Protein 5TL9 (pdb70)

Nearest PDB structures (foldseek):
  5bqg-assembly1_A  TM=1.006E+00  e=3.406E-20  Homo sapiens
  4bpm-assembly1_A  TM=1.004E+00  e=1.545E-18  Homo sapiens
  3dww-assembly1_C  TM=7.215E-01  e=1.897E-12  Homo sapiens
  1was-assembly1_A  TM=3.353E-01  e=9.386E+00  Salmonella enterica subsp. enterica serovar Typhimurium

Secondary structure (DSSP, 8-state):
-GGGGSTTHHHHHHHHHHHHHHHHHHHHHHHHHHHHHT--SSHHHHHHTT-TT----HHHHHHHHHHHHHHHHHHHHHHHHHHHHTS---HHHHHHHHHHHHHHHHHHHHHHHTTPPTTHHHHHHHHHHHHHHHHHHHHHHHHHHT-

Structure (mmCIF, N/CA/C/O backbone):
data_5TL9
#
_entry.id   5TL9
#
_cell.length_a   77.318
_cell.length_b   77.318
_cell.length_c   122.954
_cell.angle_alpha   90.00
_cell.angle_beta   90.00
_cell.angle_gamma   120.00
#
_symmetry.space_group_name_H-M   'H 3'
#
loop_
_entity.id
_entity.type
_entity.pdbx_description
1 polymer 'Prostaglandin E synthase'
2 non-polymer '2-{2-[(1S,2S)-2-{[1-(8-methylquinolin-2-yl)piperidine-4-carbonyl]amino}cyclopentyl]ethyl}benzoic acid'
3 non-polymer GLUTATHIONE
4 non-polymer 'hexyl beta-D-glucopyranoside'
5 non-polymer 'octyl beta-D-glucopyranoside'
6 non-polymer 'TETRAETHYLENE GLYCOL'
7 non-polymer DI(HYDROXYETHYL)ETHER
8 water water
#
loop_
_atom_site.group_PDB
_atom_site.id
_atom_site.type_symbol
_atom_site.label_atom_id
_atom_site.label_alt_id
_atom_site.label_comp_id
_atom_site.label_asym_id
_atom_site.label_entity_id
_atom_site.label_seq_id
_atom_site.pdbx_PDB_ins_code
_atom_site.Cartn_x
_atom_site.Cartn_y
_atom_site.Cartn_z
_atom_site.occupancy
_atom_site.B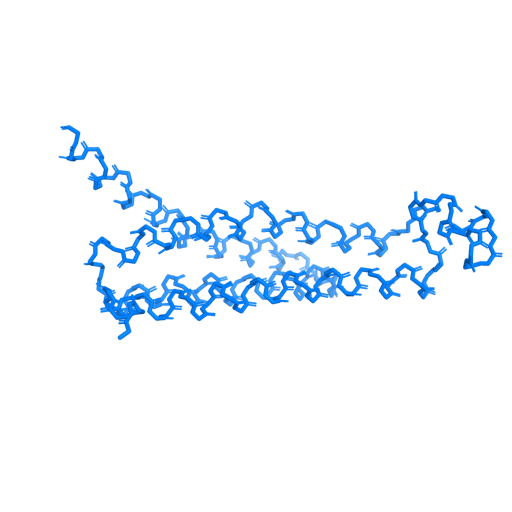_iso_or_equiv
_atom_site.auth_seq_id
_atom_site.auth_comp_id
_atom_site.auth_asym_id
_atom_site.auth_atom_id
_atom_site.pdbx_PDB_model_num
ATOM 1 N N . SER A 1 7 ? 9.844 -7.211 -6.171 1.00 65.67 5 SER A N 1
ATOM 2 C CA . SER A 1 7 ? 9.376 -7.121 -4.756 1.00 48.05 5 SER A CA 1
ATOM 3 C C . SER A 1 7 ? 8.730 -5.770 -4.460 1.00 43.26 5 SER A C 1
ATOM 4 O O . SER A 1 7 ? 9.182 -4.731 -4.955 1.00 45.52 5 SER A O 1
ATOM 7 N N . LEU A 1 8 ? 7.684 -5.800 -3.634 1.00 40.68 6 LEU A N 1
ATOM 8 C CA . LEU A 1 8 ? 6.942 -4.594 -3.244 1.00 31.88 6 LEU A CA 1
ATOM 9 C C . LEU A 1 8 ? 7.644 -3.759 -2.161 1.00 28.17 6 LEU A C 1
ATOM 10 O O . LEU A 1 8 ? 7.162 -2.687 -1.787 1.00 35.73 6 LEU A O 1
ATOM 15 N N . VAL A 1 9 ? 8.789 -4.253 -1.683 1.00 29.45 7 VAL A N 1
ATOM 16 C CA . VAL A 1 9 ? 9.694 -3.505 -0.790 1.00 31.37 7 VAL A CA 1
ATOM 17 C C . VAL A 1 9 ? 10.296 -2.272 -1.494 1.00 35.33 7 VAL A C 1
ATOM 18 O O . VAL A 1 9 ? 10.632 -1.278 -0.834 1.00 31.39 7 VAL A O 1
ATOM 22 N N A MET A 1 10 ? 10.415 -2.338 -2.819 0.60 28.29 8 MET A N 1
ATOM 23 N N B MET A 1 10 ? 10.417 -2.354 -2.821 0.40 43.53 8 MET A N 1
ATOM 24 C CA A MET A 1 10 ? 10.928 -1.223 -3.618 0.60 30.42 8 MET A CA 1
ATOM 25 C CA B MET A 1 10 ? 10.915 -1.262 -3.658 0.40 50.17 8 MET A CA 1
ATOM 26 C C A MET A 1 10 ? 9.838 -0.297 -4.170 0.60 28.54 8 MET A C 1
ATOM 27 C C B MET A 1 10 ? 9.789 -0.395 -4.231 0.40 53.12 8 MET A C 1
ATOM 28 O O A MET A 1 10 ? 10.036 0.368 -5.196 0.60 29.53 8 MET A O 1
ATOM 29 O O B MET A 1 10 ? 9.913 0.118 -5.348 0.40 105.86 8 MET A O 1
ATOM 38 N N . SER A 1 11 ? 8.703 -0.241 -3.470 1.00 29.16 9 SER A N 1
ATOM 39 C CA . SER A 1 11 ? 7.573 0.630 -3.847 1.00 27.89 9 SER A CA 1
ATOM 40 C C . SER A 1 11 ? 7.934 2.112 -3.731 1.00 35.38 9 SER A C 1
ATOM 41 O O . SER A 1 11 ? 7.375 2.954 -4.440 1.00 43.39 9 SER A O 1
ATOM 44 N N . SER A 1 12 ? 8.868 2.407 -2.826 1.00 28.18 10 SER A N 1
ATOM 45 C CA . SER A 1 12 ? 9.465 3.727 -2.675 1.00 22.00 10 SER A CA 1
ATOM 46 C C . SER A 1 12 ? 10.923 3.577 -2.217 1.00 22.47 10 SER A C 1
ATOM 47 O O . SER A 1 12 ? 11.235 2.618 -1.505 1.00 24.36 10 SER A O 1
ATOM 50 N N . PRO A 1 13 ? 11.818 4.515 -2.620 1.00 20.24 11 PRO A N 1
ATOM 51 C CA . PRO A 1 13 ? 13.245 4.419 -2.263 1.00 21.45 11 PRO A CA 1
ATOM 52 C C . PRO A 1 13 ? 13.547 4.324 -0.760 1.00 19.20 11 PRO A C 1
ATOM 53 O O . PRO A 1 13 ? 14.527 3.685 -0.383 1.00 22.50 11 PRO A O 1
ATOM 57 N N . ALA A 1 14 ? 12.711 4.945 0.074 1.00 18.07 12 ALA A N 1
ATOM 58 C CA . ALA A 1 14 ? 12.908 4.974 1.532 1.00 17.29 12 ALA A CA 1
ATOM 59 C C . ALA A 1 14 ? 12.381 3.733 2.255 1.00 13.81 12 ALA A C 1
ATOM 60 O O . ALA A 1 14 ? 12.733 3.484 3.421 1.00 14.28 12 ALA A O 1
ATOM 62 N N . LEU A 1 15 ? 11.534 2.967 1.573 1.00 12.70 13 LEU A N 1
ATOM 63 C CA . LEU A 1 15 ? 10.816 1.862 2.205 1.00 12.72 13 LEU A CA 1
ATOM 64 C C . LEU A 1 15 ? 11.707 0.756 2.796 1.00 12.27 13 LEU A C 1
ATOM 65 O O . LEU A 1 15 ? 11.453 0.343 3.925 1.00 12.40 13 LEU A O 1
ATOM 70 N N . PRO A 1 16 ? 12.746 0.278 2.061 1.00 12.41 14 PRO A N 1
ATOM 71 C CA . PRO A 1 16 ? 13.604 -0.749 2.669 1.00 12.87 14 PRO A CA 1
ATOM 72 C C . PRO A 1 16 ? 14.231 -0.316 4.003 1.00 11.35 14 PRO A C 1
ATOM 73 O O . PRO A 1 16 ? 14.208 -1.095 4.965 1.00 12.58 14 PRO A O 1
ATOM 77 N N . ALA A 1 17 ? 14.746 0.912 4.067 1.00 11.80 15 ALA A N 1
ATOM 78 C CA . ALA A 1 17 ? 15.331 1.446 5.303 1.00 12.66 15 ALA A CA 1
ATOM 79 C C . ALA A 1 17 ? 14.303 1.518 6.433 1.00 11.50 15 ALA A C 1
ATOM 80 O O . ALA A 1 17 ? 14.603 1.159 7.577 1.00 12.13 15 ALA A O 1
ATOM 82 N N . PHE A 1 18 ? 13.093 1.974 6.105 1.00 10.59 16 PHE A N 1
ATOM 83 C CA . PHE A 1 18 ? 12.014 2.023 7.079 1.00 10.18 16 PHE A CA 1
ATOM 84 C C . PHE A 1 18 ? 11.698 0.632 7.622 1.00 10.23 16 PHE A C 1
ATOM 85 O O . PHE A 1 18 ? 11.576 0.456 8.832 1.00 10.14 16 PHE A O 1
ATOM 93 N N . LEU A 1 19 ? 11.550 -0.336 6.719 1.00 10.68 17 LEU A N 1
ATOM 94 C CA . LEU A 1 19 ? 11.184 -1.693 7.109 1.00 11.22 17 LEU A CA 1
ATOM 95 C C . LEU A 1 19 ? 12.266 -2.361 7.948 1.00 11.40 17 LEU A C 1
ATOM 96 O O . LEU A 1 19 ? 11.952 -3.084 8.892 1.00 11.45 17 LEU A O 1
ATOM 101 N N . LEU A 1 20 ? 13.532 -2.089 7.621 1.00 11.01 18 LEU A N 1
ATOM 102 C CA . LEU A 1 20 ? 14.656 -2.593 8.407 1.00 11.96 18 LEU A CA 1
ATOM 103 C C . LEU A 1 20 ? 14.627 -2.036 9.832 1.00 10.98 18 LEU A C 1
ATOM 104 O O . LEU A 1 20 ? 14.654 -2.801 10.801 1.00 11.82 18 LEU A O 1
ATOM 109 N N . CYS A 1 21 ? 14.560 -0.709 9.953 1.00 10.66 19 CYS A N 1
ATOM 110 C CA . CYS A 1 21 ? 14.576 -0.062 11.266 1.00 10.97 19 CYS A CA 1
ATOM 111 C C . CYS A 1 21 ? 13.373 -0.463 12.121 1.00 10.36 19 CYS A C 1
ATOM 112 O O . CYS A 1 21 ? 13.527 -0.766 13.306 1.00 11.20 19 CYS A O 1
ATOM 115 N N A SER A 1 22 ? 12.196 -0.485 11.502 0.50 10.49 20 SER A N 1
ATOM 116 N N B SER A 1 22 ? 12.188 -0.488 11.504 0.50 10.71 20 SER A N 1
ATOM 117 C CA A SER A 1 22 ? 10.957 -0.855 12.181 0.50 9.65 20 SER A CA 1
ATOM 118 C CA B SER A 1 22 ? 10.935 -0.824 12.194 0.50 10.71 20 SER A CA 1
ATOM 119 C C A SER A 1 22 ? 11.010 -2.260 12.739 0.50 9.28 20 SER A C 1
ATOM 120 C C B SER A 1 22 ? 10.891 -2.270 12.691 0.50 10.78 20 SER A C 1
ATOM 121 O O A SER A 1 22 ? 10.698 -2.481 13.909 0.50 9.08 20 SER A O 1
ATOM 122 O O B SER A 1 22 ? 10.401 -2.524 13.793 0.50 12.32 20 SER A O 1
ATOM 127 N N . THR A 1 23 ? 11.408 -3.205 11.891 1.00 10.25 21 THR A N 1
ATOM 128 C CA . THR A 1 23 ? 11.453 -4.612 12.276 1.00 10.90 21 THR A CA 1
ATOM 129 C C . THR A 1 23 ? 12.472 -4.837 13.397 1.00 10.28 21 THR A C 1
ATOM 130 O O . THR A 1 23 ? 12.193 -5.569 14.345 1.00 10.49 21 THR A O 1
ATOM 134 N N . LEU A 1 24 ? 13.615 -4.157 13.318 1.00 9.66 22 LEU A N 1
ATOM 135 C CA . LEU A 1 24 ? 14.588 -4.201 14.411 1.00 10.95 22 LEU A CA 1
ATOM 136 C C . LEU A 1 24 ? 13.995 -3.671 15.720 1.00 9.12 22 LEU A C 1
ATOM 137 O O . LEU A 1 24 ? 14.244 -4.230 16.787 1.00 10.18 22 LEU A O 1
ATOM 142 N N . LEU A 1 25 ? 13.195 -2.609 15.626 1.00 9.06 23 LEU A N 1
ATOM 143 C CA . LEU A 1 25 ? 12.543 -2.048 16.805 1.00 9.71 23 LEU A CA 1
ATOM 144 C C . LEU A 1 25 ? 11.485 -2.969 17.392 1.00 8.52 23 LEU A C 1
ATOM 145 O O . LEU A 1 25 ? 11.372 -3.069 18.613 1.00 9.40 23 LEU A O 1
ATOM 150 N N . VAL A 1 26 ? 10.734 -3.664 16.534 1.00 8.99 24 VAL A N 1
ATOM 151 C CA . VAL A 1 26 ? 9.790 -4.688 16.999 1.00 8.98 24 VAL A CA 1
ATOM 152 C C . VAL A 1 26 ? 10.544 -5.807 17.732 1.00 8.57 24 VAL A C 1
ATOM 153 O O . VAL A 1 26 ? 10.145 -6.214 18.827 1.00 9.25 24 VAL A O 1
ATOM 157 N N . ILE A 1 27 ? 11.646 -6.277 17.145 1.00 9.38 25 ILE A N 1
ATOM 158 C CA . ILE A 1 27 ? 12.485 -7.287 17.790 1.00 9.40 25 ILE A CA 1
ATOM 159 C C . ILE A 1 27 ? 13.015 -6.779 19.140 1.00 9.19 25 ILE A C 1
ATOM 160 O O . ILE A 1 27 ? 13.013 -7.519 20.123 1.00 10.36 25 ILE A O 1
ATOM 165 N N . LYS A 1 28 ? 13.412 -5.507 19.186 1.00 9.02 26 LYS A N 1
ATOM 166 C CA . LYS A 1 28 ? 13.870 -4.865 20.424 1.00 9.90 26 LYS A CA 1
ATOM 167 C C . LYS A 1 28 ? 12.782 -4.841 21.522 1.00 10.06 26 LYS A C 1
ATOM 168 O O . LYS A 1 28 ? 13.098 -4.965 22.714 1.00 10.92 26 LYS A O 1
ATOM 174 N N A MET A 1 29 ? 11.520 -4.685 21.121 0.60 8.35 27 MET A N 1
ATOM 175 N N B MET A 1 29 ? 11.520 -4.684 21.118 0.40 8.67 27 MET A N 1
ATOM 176 C CA A MET A 1 29 ? 10.400 -4.788 22.060 0.60 8.36 27 MET A CA 1
ATOM 177 C CA B MET A 1 29 ? 10.390 -4.783 22.047 0.40 8.70 27 MET A CA 1
ATOM 178 C C A MET A 1 29 ? 10.233 -6.223 22.553 0.60 8.68 27 MET A C 1
ATOM 179 C C B MET A 1 29 ? 10.185 -6.214 22.540 0.40 8.79 27 MET A C 1
ATOM 180 O O A MET A 1 29 ? 10.034 -6.453 23.745 0.60 8.20 27 MET A O 1
ATOM 181 O O B MET A 1 29 ? 9.890 -6.428 23.718 0.40 11.00 27 MET A O 1
ATOM 190 N N . TYR A 1 30 ? 10.359 -7.187 21.640 1.00 8.66 28 TYR A N 1
ATOM 191 C CA . TYR A 1 30 ? 10.319 -8.609 22.002 1.00 9.77 28 TYR A CA 1
ATOM 192 C C . TYR A 1 30 ? 11.417 -8.955 23.015 1.00 8.99 28 TYR A C 1
ATOM 193 O O . TYR A 1 30 ? 11.172 -9.706 23.966 1.00 10.38 28 TYR A O 1
ATOM 202 N N . VAL A 1 31 ? 12.605 -8.371 22.833 1.00 9.62 29 VAL A N 1
ATOM 203 C CA . VAL A 1 31 ? 13.710 -8.541 23.785 1.00 10.65 29 VAL A CA 1
ATOM 204 C C . VAL A 1 31 ? 13.298 -8.048 25.180 1.00 9.56 29 VAL A C 1
ATOM 205 O O . VAL A 1 31 ? 13.551 -8.722 26.179 1.00 11.08 29 VAL A O 1
ATOM 209 N N . VAL A 1 32 ? 12.640 -6.890 25.240 1.00 9.65 30 VAL A N 1
ATOM 210 C CA . VAL A 1 32 ? 12.128 -6.376 26.512 1.00 9.77 30 VAL A CA 1
ATOM 211 C C . VAL A 1 32 ? 11.120 -7.338 27.149 1.00 9.23 30 VAL A C 1
ATOM 212 O O . VAL A 1 32 ? 11.188 -7.582 28.351 1.00 9.65 30 VAL A O 1
ATOM 216 N N . ALA A 1 33 ? 10.215 -7.905 26.350 1.00 9.00 31 ALA A N 1
ATOM 217 C CA . ALA A 1 33 ? 9.259 -8.901 26.859 1.00 8.86 31 ALA A CA 1
ATOM 218 C C . ALA A 1 33 ? 9.964 -10.122 27.463 1.00 9.36 31 ALA A C 1
ATOM 219 O O . ALA A 1 33 ? 9.593 -10.591 28.548 1.00 9.81 31 ALA A O 1
ATOM 221 N N . ILE A 1 34 ? 10.993 -10.614 26.769 1.00 9.60 32 ILE A N 1
ATOM 222 C CA . ILE A 1 34 ? 11.749 -11.782 27.217 1.00 10.56 32 ILE A CA 1
ATOM 223 C C . ILE A 1 34 ? 12.537 -11.457 28.492 1.00 10.01 32 ILE A C 1
ATOM 224 O O . ILE A 1 34 ? 12.522 -12.238 29.449 1.00 11.40 32 ILE A O 1
ATOM 229 N N . ILE A 1 35 ? 13.196 -10.297 28.522 1.00 10.60 33 ILE A N 1
ATOM 230 C CA . ILE A 1 35 ? 13.893 -9.831 29.731 1.00 10.63 33 ILE A CA 1
ATOM 231 C C . ILE A 1 35 ? 12.921 -9.753 30.915 1.00 10.23 33 ILE A C 1
ATOM 232 O O . ILE A 1 35 ? 13.242 -10.220 32.007 1.00 11.87 33 ILE A O 1
ATOM 237 N N . THR A 1 36 ? 11.733 -9.189 30.685 1.00 9.74 34 THR A N 1
ATOM 238 C CA . THR A 1 36 ? 10.716 -9.075 31.731 1.00 10.08 34 THR A CA 1
ATOM 239 C C . THR A 1 36 ? 10.423 -10.446 32.352 1.00 10.00 34 THR A C 1
ATOM 240 O O . THR A 1 36 ? 10.415 -10.589 33.578 1.00 10.79 34 THR A O 1
ATOM 244 N N . GLY A 1 37 ? 10.205 -11.449 31.502 1.00 10.03 35 GLY A N 1
ATOM 245 C CA . GLY A 1 37 ? 9.975 -12.820 31.961 1.00 11.03 35 GLY A CA 1
ATOM 246 C C . GLY A 1 37 ? 11.124 -13.365 32.797 1.00 10.79 35 GLY A C 1
ATOM 247 O O . GLY A 1 37 ? 10.904 -13.977 33.848 1.00 11.96 35 GLY A O 1
ATOM 248 N N . GLN A 1 38 ? 12.351 -13.123 32.335 1.00 10.93 36 GLN A N 1
ATOM 249 C CA . GLN A 1 38 ? 13.554 -13.529 33.067 1.00 12.18 36 GLN A CA 1
ATOM 250 C C . GLN A 1 38 ? 13.648 -12.876 34.439 1.00 12.10 36 GLN A C 1
ATOM 251 O O . GLN A 1 38 ? 13.995 -13.537 35.416 1.00 13.39 36 GLN A O 1
ATOM 257 N N . VAL A 1 39 ? 13.326 -11.587 34.514 1.00 11.27 37 VAL A N 1
ATOM 258 C CA . VAL A 1 39 ? 13.339 -10.861 35.782 1.00 11.68 37 VAL A CA 1
ATOM 259 C C . VAL A 1 39 ? 12.264 -11.410 36.729 1.00 12.30 37 VAL A C 1
ATOM 260 O O . VAL A 1 39 ? 12.538 -11.613 37.913 1.00 13.46 37 VAL A O 1
ATOM 264 N N . ARG A 1 40 ? 11.065 -11.686 36.208 1.00 11.81 38 ARG A N 1
ATOM 265 C CA . ARG A 1 40 ? 10.002 -12.311 37.008 1.00 11.16 38 ARG A CA 1
ATOM 266 C C . ARG A 1 40 ? 10.450 -13.639 37.619 1.00 12.77 38 ARG A C 1
ATOM 267 O O . ARG A 1 40 ? 10.239 -13.884 38.809 1.00 14.01 38 ARG A O 1
ATOM 275 N N . LEU A 1 41 ? 11.086 -14.479 36.804 1.00 12.65 39 LEU A N 1
ATOM 276 C CA . LEU A 1 41 ? 11.567 -15.784 37.255 1.00 14.00 39 LEU A CA 1
ATOM 277 C C . LEU A 1 41 ? 12.690 -15.680 38.279 1.00 15.84 39 LEU A C 1
ATOM 278 O O . LEU A 1 41 ? 12.661 -16.357 39.309 1.00 17.67 39 LEU A O 1
ATOM 283 N N . ARG A 1 42 ? 13.666 -14.822 38.000 1.00 15.42 40 ARG A N 1
ATOM 284 C CA . ARG A 1 42 ? 14.854 -14.711 38.847 1.00 18.01 40 ARG A CA 1
ATOM 285 C C . ARG A 1 42 ? 14.581 -13.988 40.169 1.00 18.48 40 ARG A C 1
ATOM 286 O O . ARG A 1 42 ? 15.153 -14.353 41.201 1.00 21.98 40 ARG A O 1
ATOM 294 N N . LYS A 1 43 ? 13.692 -12.994 40.141 1.00 16.70 41 LYS A N 1
ATOM 295 C CA . LYS A 1 43 ? 13.279 -12.270 41.349 1.00 16.65 41 LYS A CA 1
ATOM 296 C C . LYS A 1 43 ? 12.059 -12.907 42.026 1.00 15.45 41 LYS A C 1
ATOM 297 O O . LYS A 1 43 ? 11.651 -12.471 43.108 1.00 18.00 41 LYS A O 1
ATOM 303 N N . LYS A 1 44 ? 11.494 -13.937 41.389 1.00 14.58 42 LYS A N 1
ATOM 304 C CA . LYS A 1 44 ? 10.277 -14.626 41.856 1.00 13.71 42 LYS A CA 1
ATOM 305 C C . LYS A 1 44 ? 9.150 -13.629 42.150 1.00 13.20 42 LYS A C 1
ATOM 306 O O . LYS A 1 44 ? 8.643 -13.529 43.274 1.00 13.90 42 LYS A O 1
ATOM 312 N N . ALA A 1 45 ? 8.789 -12.875 41.114 1.00 12.79 43 ALA A N 1
ATOM 313 C CA . ALA A 1 45 ? 7.766 -11.844 41.220 1.00 12.03 43 ALA A CA 1
ATOM 314 C C . ALA A 1 45 ? 6.784 -11.963 40.060 1.00 10.69 43 ALA A C 1
ATOM 315 O O . ALA A 1 45 ? 7.037 -11.498 38.938 1.00 11.78 43 ALA A O 1
ATOM 317 N N . PHE A 1 46 ? 5.657 -12.599 40.358 1.00 11.22 44 PHE A N 1
ATOM 318 C CA . PHE A 1 46 ? 4.655 -12.941 39.359 1.00 11.03 44 PHE A CA 1
ATOM 319 C C . PHE A 1 46 ? 3.410 -12.104 39.554 1.00 11.49 44 PHE A C 1
ATOM 320 O O . PHE A 1 46 ? 3.079 -11.719 40.676 1.00 12.59 44 PHE A O 1
ATOM 328 N N . ALA A 1 47 ? 2.734 -11.815 38.448 1.00 11.75 45 ALA A N 1
ATOM 329 C CA . ALA A 1 47 ? 1.549 -10.967 38.474 1.00 12.10 45 ALA A CA 1
ATOM 330 C C . ALA A 1 47 ? 0.276 -11.731 38.826 1.00 11.75 45 ALA A C 1
ATOM 331 O O . ALA A 1 47 ? -0.732 -11.125 39.193 1.00 14.06 45 ALA A O 1
ATOM 333 N N . ASN A 1 48 ? 0.334 -13.060 38.720 1.00 11.29 46 ASN A N 1
ATOM 334 C CA . ASN A 1 48 ? -0.851 -13.908 38.815 1.00 11.33 46 ASN A CA 1
ATOM 335 C C . ASN A 1 48 ? -0.656 -15.015 39.826 1.00 10.83 46 ASN A C 1
ATOM 336 O O . ASN A 1 48 ? 0.412 -15.637 39.842 1.00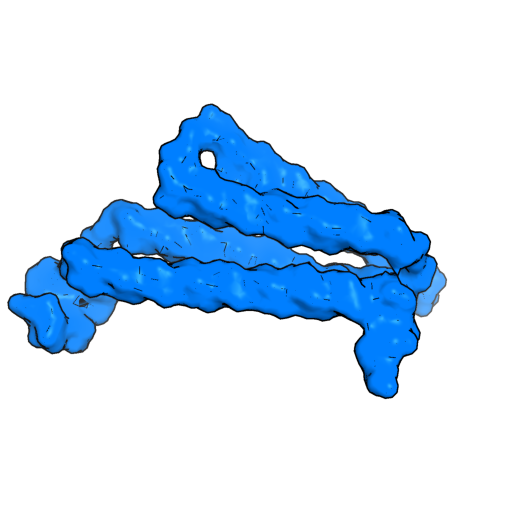 12.21 46 ASN A O 1
ATOM 341 N N . PRO A 1 49 ? -1.691 -15.291 40.654 1.00 11.42 47 PRO A N 1
ATOM 342 C CA . PRO A 1 49 ? -1.573 -16.378 41.637 1.00 11.72 47 PRO A CA 1
ATOM 343 C C . PRO A 1 49 ? -1.287 -17.738 40.996 1.00 11.78 47 PRO A C 1
ATOM 344 O O . PRO A 1 49 ? -0.522 -18.524 41.563 1.00 13.62 47 PRO A O 1
ATOM 348 N N . GLU A 1 50 ? -1.865 -18.005 39.822 1.00 11.66 48 GLU A N 1
ATOM 349 C CA . GLU A 1 50 ? -1.625 -19.281 39.133 1.00 11.61 48 GLU A CA 1
ATOM 350 C C . GLU A 1 50 ? -0.156 -19.450 38.711 1.00 11.48 48 GLU A C 1
ATOM 351 O O . GLU A 1 50 ? 0.373 -20.563 38.729 1.00 13.25 48 GLU A O 1
ATOM 357 N N . ASP A 1 51 ? 0.502 -18.341 38.365 1.00 11.19 49 ASP A N 1
ATOM 358 C CA . ASP A 1 51 ? 1.929 -18.354 38.037 1.00 11.89 49 ASP A CA 1
ATOM 359 C C . ASP A 1 51 ? 2.752 -18.627 39.292 1.00 11.89 49 ASP A C 1
ATOM 360 O O . ASP A 1 51 ? 3.625 -19.501 39.294 1.00 12.96 49 ASP A O 1
ATOM 365 N N . ALA A 1 52 ? 2.459 -17.877 40.357 1.00 11.46 50 ALA A N 1
ATOM 366 C CA . ALA A 1 52 ? 3.175 -17.991 41.627 1.00 13.32 50 ALA A CA 1
ATOM 367 C C . ALA A 1 52 ? 3.130 -19.405 42.205 1.00 13.16 50 ALA A C 1
ATOM 368 O O . ALA A 1 52 ? 4.152 -19.919 42.660 1.00 13.53 50 ALA A O 1
ATOM 370 N N . LEU A 1 53 ? 1.957 -20.036 42.151 1.00 12.17 51 LEU A N 1
ATOM 371 C CA . LEU A 1 53 ? 1.787 -21.392 42.680 1.00 13.15 51 LEU A CA 1
ATOM 372 C C . LEU A 1 53 ? 2.636 -22.432 41.951 1.00 13.81 51 LEU A C 1
ATOM 373 O O . LEU A 1 53 ? 3.080 -23.400 42.567 1.00 18.17 51 LEU A O 1
ATOM 378 N N . ARG A 1 54 ? 2.858 -22.231 40.652 1.00 13.27 52 ARG A N 1
ATOM 379 C CA . ARG A 1 54 ? 3.742 -23.102 39.873 1.00 14.33 52 ARG A CA 1
ATOM 380 C C . ARG A 1 54 ? 5.223 -22.860 40.195 1.00 15.48 52 ARG A C 1
ATOM 381 O O . ARG A 1 54 ? 6.032 -23.791 40.139 1.00 18.25 52 ARG A O 1
ATOM 389 N N . HIS A 1 55 ? 5.565 -21.619 40.541 1.00 15.46 53 HIS A N 1
ATOM 390 C CA . HIS A 1 55 ? 6.962 -21.213 40.702 1.00 15.02 53 HIS A CA 1
ATOM 391 C C . HIS A 1 55 ? 7.375 -20.897 42.144 1.00 17.47 53 HIS A C 1
ATOM 392 O O . HIS A 1 55 ? 8.154 -19.969 42.387 1.00 23.40 53 HIS A O 1
ATOM 399 N N . GLY A 1 56 ? 6.860 -21.673 43.096 1.00 17.95 54 GLY A N 1
ATOM 400 C CA . GLY A 1 56 ? 7.362 -21.629 44.470 1.00 20.49 54 GLY A CA 1
ATOM 401 C C . GLY A 1 56 ? 6.354 -21.416 45.580 1.00 17.46 54 GLY A C 1
ATOM 402 O O . GLY A 1 56 ? 6.640 -21.736 46.733 1.00 19.94 54 GLY A O 1
ATOM 403 N N . GLY A 1 57 ? 5.188 -20.870 45.249 1.00 14.82 55 GLY A N 1
ATOM 404 C CA . GLY A 1 57 ? 4.154 -20.620 46.246 1.00 15.00 55 GLY A CA 1
ATOM 405 C C . GLY A 1 57 ? 3.457 -19.277 46.110 1.00 15.08 55 GLY A C 1
ATOM 406 O O . GLY A 1 57 ? 3.938 -18.393 45.392 1.00 14.32 55 GLY A O 1
ATOM 407 N N . PRO A 1 58 ? 2.327 -19.101 46.824 1.00 15.39 56 PRO A N 1
ATOM 408 C CA . PRO A 1 58 ? 1.468 -17.918 46.682 1.00 17.53 56 PRO A CA 1
ATOM 409 C C . PRO A 1 58 ? 2.141 -16.605 47.089 1.00 16.25 56 PRO A C 1
ATOM 410 O O . PRO A 1 58 ? 1.740 -15.543 46.609 1.00 18.21 56 PRO A O 1
ATOM 414 N N . GLN A 1 59 ? 3.160 -16.684 47.947 1.00 16.45 57 GLN A N 1
ATOM 415 C CA . GLN A 1 59 ? 3.915 -15.505 48.390 1.00 18.16 57 GLN A CA 1
ATOM 416 C C . GLN A 1 59 ? 4.688 -14.823 47.250 1.00 18.06 57 GLN A C 1
ATOM 417 O O . GLN A 1 59 ? 5.119 -13.675 47.387 1.00 20.23 57 GLN A O 1
ATOM 423 N N . TYR A 1 60 ? 4.855 -15.532 46.134 1.00 14.66 58 TYR A N 1
ATOM 424 C CA . TYR A 1 60 ? 5.568 -14.991 44.977 1.00 13.87 58 TYR A CA 1
ATOM 425 C C . TYR A 1 60 ? 4.674 -14.245 43.976 1.00 12.59 58 TYR A C 1
ATOM 426 O O . TYR A 1 60 ? 5.156 -13.797 42.931 1.00 14.09 58 TYR A O 1
ATOM 442 N N . ARG A 1 62 ? 3.556 -11.061 43.662 1.00 13.50 60 ARG A N 1
ATOM 443 C CA . ARG A 1 62 ? 4.017 -9.820 44.280 1.00 13.10 60 ARG A CA 1
ATOM 444 C C . ARG A 1 62 ? 4.628 -8.907 43.228 1.00 14.48 60 ARG A C 1
ATOM 445 O O . ARG A 1 62 ? 5.083 -9.371 42.182 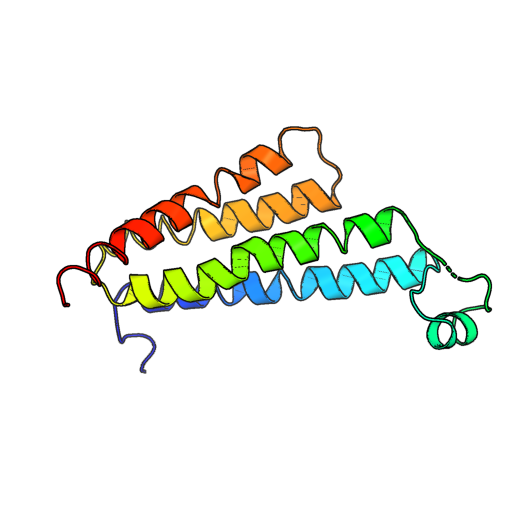1.00 13.10 60 ARG A O 1
ATOM 453 N N . SER A 1 63 ? 4.639 -7.612 43.527 1.00 15.50 61 SER A N 1
ATOM 454 C CA . SER A 1 63 ? 5.327 -6.632 42.699 1.00 15.24 61 SER A CA 1
ATOM 455 C C . SER A 1 63 ? 6.827 -6.659 42.990 1.00 14.02 61 SER A C 1
ATOM 456 O O . SER A 1 63 ? 7.256 -7.136 44.044 1.00 17.85 61 SER A O 1
ATOM 459 N N . ASP A 1 64 ? 7.619 -6.165 42.043 1.00 13.75 62 ASP A N 1
ATOM 460 C CA . ASP A 1 64 ? 9.068 -6.062 42.194 1.00 13.52 62 ASP A CA 1
ATOM 461 C C . ASP A 1 64 ? 9.539 -4.824 41.434 1.00 12.52 62 ASP A C 1
ATOM 462 O O . ASP A 1 64 ? 9.057 -4.584 40.328 1.00 13.14 62 ASP A O 1
ATOM 467 N N . PRO A 1 65 ? 10.484 -4.042 42.009 1.00 12.85 63 PRO A N 1
ATOM 468 C CA . PRO A 1 65 ? 10.907 -2.805 41.326 1.00 13.13 63 PRO A CA 1
ATOM 469 C C . PRO A 1 65 ? 11.535 -3.023 39.945 1.00 11.67 63 PRO A C 1
ATOM 470 O O . PRO A 1 65 ? 11.303 -2.216 39.039 1.00 13.07 63 PRO A O 1
ATOM 474 N N . ASP A 1 66 ? 12.315 -4.090 39.781 1.00 12.49 64 ASP A N 1
ATOM 475 C CA . ASP A 1 66 ? 12.932 -4.383 38.483 1.00 13.32 64 ASP A CA 1
ATOM 476 C C . ASP A 1 66 ? 11.906 -4.843 37.444 1.00 11.93 64 ASP A C 1
ATOM 477 O O . ASP A 1 66 ? 12.003 -4.471 36.273 1.00 11.93 64 ASP A O 1
ATOM 482 N N . VAL A 1 67 ? 10.922 -5.634 37.874 1.00 11.30 65 VAL A N 1
ATOM 483 C CA . VAL A 1 67 ? 9.814 -6.016 36.989 1.00 11.32 65 VAL A CA 1
ATOM 484 C C . VAL A 1 67 ? 9.044 -4.759 36.556 1.00 11.16 65 VAL A C 1
ATOM 485 O O . VAL A 1 67 ? 8.787 -4.567 35.368 1.00 10.58 65 VAL A O 1
ATOM 489 N N . GLU A 1 68 ? 8.712 -3.896 37.513 1.00 10.65 66 GLU A N 1
ATOM 490 C CA . GLU A 1 68 ? 8.004 -2.651 37.216 1.00 10.77 66 GLU A CA 1
ATOM 491 C C . GLU A 1 68 ? 8.791 -1.769 36.241 1.00 9.18 66 GLU A C 1
ATOM 492 O O . GLU A 1 68 ? 8.205 -1.188 35.328 1.00 9.70 66 GLU A O 1
ATOM 498 N N . ARG A 1 69 ? 10.111 -1.696 36.422 1.00 9.55 67 ARG A N 1
ATOM 499 C CA . ARG A 1 69 ? 10.994 -0.964 35.511 1.00 10.04 67 ARG A CA 1
ATOM 500 C C . ARG A 1 69 ? 10.925 -1.527 34.085 1.00 8.97 67 ARG A C 1
ATOM 501 O O . ARG A 1 69 ? 10.800 -0.767 33.116 1.00 9.64 67 ARG A O 1
ATOM 509 N N . CYS A 1 70 ? 10.987 -2.856 33.964 1.00 9.96 68 CYS A N 1
ATOM 510 C CA . CYS A 1 70 ? 10.832 -3.517 32.666 1.00 9.36 68 CYS A CA 1
ATOM 511 C C . CYS A 1 70 ? 9.507 -3.157 31.999 1.00 8.50 68 CYS A C 1
ATOM 512 O O . CYS A 1 70 ? 9.482 -2.845 30.801 1.00 8.85 68 CYS A O 1
ATOM 515 N N A LEU A 1 71 ? 8.426 -3.186 32.774 0.60 8.60 69 LEU A N 1
ATOM 516 N N B LEU A 1 71 ? 8.421 -3.197 32.777 0.40 8.65 69 LEU A N 1
ATOM 517 C CA A LEU A 1 71 ? 7.110 -2.824 32.262 0.60 8.92 69 LEU A CA 1
ATOM 518 C CA B LEU A 1 71 ? 7.086 -2.821 32.297 0.40 9.11 69 LEU A CA 1
ATOM 519 C C A LEU A 1 71 ? 7.051 -1.36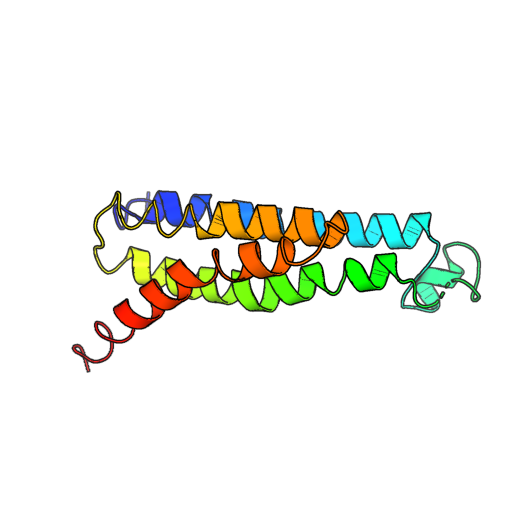2 31.827 0.60 8.22 69 LEU A C 1
ATOM 520 C C B LEU A 1 71 ? 7.002 -1.356 31.868 0.40 8.30 69 LEU A C 1
ATOM 521 O O A LEU A 1 71 ? 6.425 -1.054 30.817 0.60 9.00 69 LEU A O 1
ATOM 522 O O B LEU A 1 71 ? 6.296 -1.039 30.915 0.40 9.78 69 LEU A O 1
ATOM 531 N N . ARG A 1 72 ? 7.723 -0.473 32.561 1.00 8.05 70 ARG A N 1
ATOM 532 C CA . ARG A 1 72 ? 7.781 0.945 32.173 1.00 8.32 70 ARG A CA 1
ATOM 533 C C . ARG A 1 72 ? 8.493 1.138 30.840 1.00 8.07 70 ARG A C 1
ATOM 534 O O . ARG A 1 72 ? 8.029 1.906 29.994 1.00 8.47 70 ARG A O 1
ATOM 542 N N . ALA A 1 73 ? 9.607 0.435 30.644 1.00 8.21 71 ALA A N 1
ATOM 543 C CA . ALA A 1 73 ? 10.336 0.510 29.382 1.00 8.38 71 ALA A CA 1
ATOM 544 C C . ALA A 1 73 ? 9.471 0.002 28.231 1.00 8.01 71 ALA A C 1
ATOM 545 O O . ALA A 1 73 ? 9.396 0.633 27.173 1.00 8.48 71 ALA A O 1
ATOM 547 N N . HIS A 1 74 ? 8.797 -1.126 28.455 1.00 8.10 72 HIS A N 1
ATOM 548 C CA . HIS A 1 74 ? 7.913 -1.711 27.458 1.00 8.07 72 HIS A CA 1
ATOM 549 C C . HIS A 1 74 ? 6.737 -0.783 27.141 1.00 8.12 72 HIS A C 1
ATOM 550 O O . HIS A 1 74 ? 6.388 -0.595 25.969 1.00 8.96 72 HIS A O 1
ATOM 557 N N . ARG A 1 75 ? 6.143 -0.185 28.175 1.00 7.98 73 ARG A N 1
ATOM 558 C CA . ARG A 1 75 ? 5.058 0.777 27.980 1.00 8.44 73 ARG A CA 1
ATOM 559 C C . ARG A 1 75 ? 5.541 1.992 27.189 1.00 7.93 73 ARG A C 1
ATOM 560 O O . ARG A 1 75 ? 4.881 2.428 26.242 1.00 8.00 73 ARG A O 1
ATOM 568 N N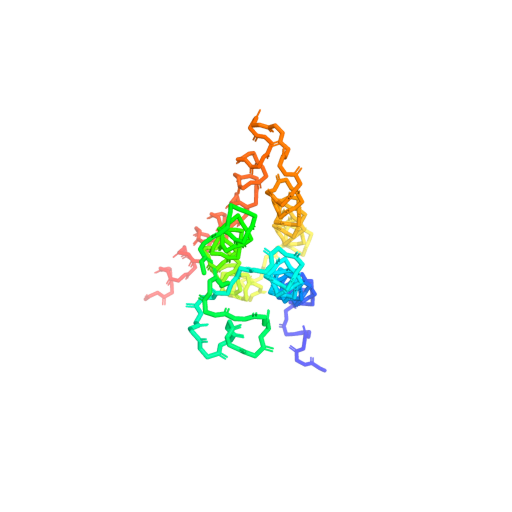 . ASN A 1 76 ? 6.703 2.523 27.558 1.00 7.95 74 ASN A N 1
ATOM 569 C CA . ASN A 1 76 ? 7.242 3.663 26.836 1.00 7.65 74 ASN A CA 1
ATOM 570 C C . ASN A 1 76 ? 7.495 3.336 25.357 1.00 7.06 74 ASN A C 1
ATOM 571 O O . ASN A 1 76 ? 7.195 4.154 24.483 1.00 8.12 74 ASN A O 1
ATOM 576 N N . ASP A 1 77 ? 7.999 2.129 25.089 1.00 8.06 75 ASP A N 1
ATOM 577 C CA . ASP A 1 77 ? 8.101 1.620 23.724 1.00 7.70 75 ASP A CA 1
ATOM 578 C C . ASP A 1 77 ? 6.747 1.667 23.002 1.00 7.46 75 ASP A C 1
ATOM 579 O O . ASP A 1 77 ? 6.667 2.111 21.859 1.00 7.71 75 ASP A O 1
ATOM 584 N N . MET A 1 78 ? 5.679 1.214 23.659 1.00 7.31 76 MET A N 1
ATOM 585 C CA . MET A 1 78 ? 4.349 1.230 23.033 1.00 7.93 76 MET A CA 1
ATOM 586 C C . MET A 1 78 ? 3.855 2.646 22.764 1.00 7.32 76 MET A C 1
ATOM 587 O O . MET A 1 78 ? 3.154 2.885 21.779 1.00 8.05 76 MET A O 1
ATOM 592 N N . GLU A 1 79 ? 4.249 3.582 23.626 1.00 7.79 77 GLU A N 1
ATOM 593 C CA . GLU A 1 79 ? 3.893 4.995 23.485 1.00 8.17 77 GLU A CA 1
ATOM 594 C C . GLU A 1 79 ? 4.602 5.687 22.314 1.00 7.64 77 GLU A C 1
ATOM 595 O O . GLU A 1 79 ? 4.158 6.748 21.870 1.00 9.09 77 GLU A O 1
ATOM 601 N N . THR A 1 80 ? 5.692 5.102 21.812 1.00 7.75 78 THR A N 1
ATOM 602 C CA . THR A 1 80 ? 6.555 5.790 20.843 1.00 8.92 78 THR A CA 1
ATOM 603 C C . THR A 1 80 ? 6.821 4.993 19.574 1.00 8.07 78 THR A C 1
ATOM 604 O O . THR A 1 80 ? 6.751 5.538 18.472 1.00 8.57 78 THR A O 1
ATOM 608 N N . ILE A 1 81 ? 7.140 3.710 19.726 1.00 8.41 79 ILE A N 1
ATOM 609 C CA . ILE A 1 81 ? 7.479 2.872 18.574 1.00 7.84 79 ILE A CA 1
ATOM 610 C C . ILE A 1 81 ? 6.239 2.609 17.716 1.00 7.51 79 ILE A C 1
ATOM 611 O O . ILE A 1 81 ? 6.326 2.650 16.486 1.00 8.06 79 ILE A O 1
ATOM 616 N N . TYR A 1 82 ? 5.091 2.351 18.342 1.00 8.36 80 TYR A N 1
ATOM 617 C CA . TYR A 1 82 ? 3.873 2.118 17.560 1.00 8.67 80 TYR A CA 1
ATOM 618 C C . TYR A 1 82 ? 3.504 3.335 16.683 1.00 7.90 80 TYR A C 1
ATOM 619 O O . TYR A 1 82 ? 3.252 3.151 15.494 1.00 8.92 80 TYR A O 1
ATOM 628 N N . PRO A 1 83 ? 3.527 4.577 17.235 1.00 8.35 81 PRO A N 1
ATOM 629 C CA . PRO A 1 83 ? 3.333 5.741 16.350 1.00 9.01 81 PRO A CA 1
ATOM 630 C C . PRO A 1 83 ? 4.344 5.822 15.206 1.00 8.27 81 PRO A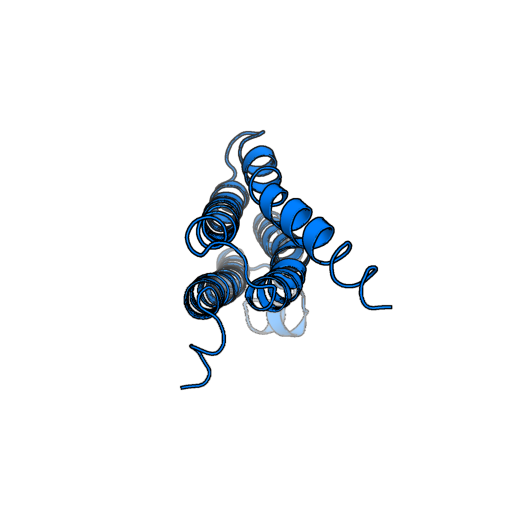 C 1
ATOM 631 O O . PRO A 1 83 ? 3.963 6.156 14.086 1.00 9.53 81 PRO A O 1
ATOM 635 N N . PHE A 1 84 ? 5.608 5.510 15.477 1.00 8.59 82 PHE A N 1
ATOM 636 C CA . PHE A 1 84 ? 6.632 5.476 14.430 1.00 9.14 82 PHE A CA 1
ATOM 637 C C . PHE A 1 84 ? 6.315 4.483 13.311 1.00 9.27 82 PHE A C 1
ATOM 638 O O . PHE A 1 84 ? 6.567 4.770 12.136 1.00 9.99 82 PHE A O 1
ATOM 646 N N . LEU A 1 85 ? 5.790 3.309 13.666 1.00 8.91 83 LEU A N 1
ATOM 647 C CA . LEU A 1 85 ? 5.415 2.308 12.661 1.00 9.37 83 LEU A CA 1
ATOM 648 C C . LEU A 1 85 ? 4.404 2.870 11.668 1.00 10.54 83 LEU A C 1
ATOM 649 O O . LEU A 1 85 ? 4.488 2.605 10.465 1.00 13.55 83 LEU A O 1
ATOM 654 N N . PHE A 1 86 ? 3.462 3.658 12.178 1.00 9.01 84 PHE A N 1
ATOM 655 C CA . PHE A 1 86 ? 2.500 4.345 11.342 1.00 8.96 84 PHE A CA 1
ATOM 656 C C . PHE A 1 86 ? 3.122 5.501 10.553 1.00 8.67 84 PHE A C 1
ATOM 657 O O . PHE A 1 86 ? 3.032 5.538 9.321 1.00 11.04 84 PHE A O 1
ATOM 665 N N . LEU A 1 87 ? 3.739 6.441 11.264 1.00 9.00 85 LEU A N 1
ATOM 666 C CA . LEU A 1 87 ? 4.271 7.660 10.649 1.00 9.21 85 LEU A CA 1
ATOM 667 C C . LEU A 1 87 ? 5.347 7.367 9.616 1.00 9.63 85 LEU A C 1
ATOM 668 O O . LEU A 1 87 ? 5.332 7.932 8.527 1.00 11.43 85 LEU A O 1
ATOM 673 N N . GLY A 1 88 ? 6.272 6.475 9.963 1.00 9.65 86 GLY A N 1
ATOM 674 C CA . GLY A 1 88 ? 7.376 6.125 9.076 1.00 11.32 86 GLY A CA 1
ATOM 675 C C . GLY A 1 88 ? 6.915 5.428 7.811 1.00 10.30 86 GLY A C 1
ATOM 676 O O . GLY A 1 88 ? 7.490 5.646 6.740 1.00 11.74 86 GLY A O 1
ATOM 677 N N . PHE A 1 89 ? 5.881 4.595 7.925 1.00 10.30 87 PHE A N 1
ATOM 678 C CA . PHE A 1 89 ? 5.322 3.904 6.765 1.00 10.97 87 PHE A CA 1
ATOM 679 C C . PHE A 1 89 ? 4.723 4.902 5.779 1.00 11.50 87 PHE A C 1
ATOM 680 O O . PHE A 1 89 ? 5.049 4.876 4.589 1.00 12.86 87 PHE A O 1
ATOM 688 N N . VAL A 1 90 ? 3.875 5.795 6.285 1.00 10.63 88 VAL A N 1
ATOM 689 C CA . VAL A 1 90 ? 3.237 6.812 5.456 1.00 11.29 88 VAL A CA 1
ATOM 690 C C . VAL A 1 90 ? 4.296 7.735 4.841 1.00 12.14 88 VAL A C 1
ATOM 691 O O . VAL A 1 90 ? 4.277 7.995 3.630 1.00 13.33 88 VAL A O 1
ATOM 695 N N . TYR A 1 91 ? 5.232 8.190 5.674 1.00 11.28 89 TYR A N 1
ATOM 696 C CA . TYR A 1 91 ? 6.317 9.084 5.264 1.00 11.35 89 TYR A CA 1
ATOM 697 C C . TYR A 1 91 ? 7.166 8.495 4.137 1.00 11.71 89 TYR A C 1
ATOM 698 O O . TYR A 1 91 ? 7.580 9.223 3.233 1.00 14.70 89 TYR A O 1
ATOM 707 N N . SER A 1 92 ? 7.390 7.182 4.176 1.00 11.54 90 SER A N 1
ATOM 708 C CA . SER A 1 92 ? 8.134 6.481 3.125 1.00 13.07 90 SER A CA 1
ATOM 709 C C . SER A 1 92 ? 7.523 6.664 1.732 1.00 15.02 90 SER A C 1
ATOM 710 O O . SER A 1 92 ? 8.241 6.617 0.733 1.00 16.34 90 SER A O 1
ATOM 713 N N . PHE A 1 93 ? 6.211 6.891 1.673 1.00 17.50 91 PHE A N 1
ATOM 714 C CA . PHE A 1 93 ? 5.493 7.053 0.401 1.00 18.72 91 PHE A CA 1
ATOM 715 C C . PHE A 1 93 ? 5.263 8.502 -0.041 1.00 24.37 91 PHE A C 1
ATOM 716 O O . PHE A 1 93 ? 4.608 8.748 -1.062 1.00 34.39 91 PHE A O 1
ATOM 724 N N . LEU A 1 94 ? 5.820 9.452 0.707 1.00 21.08 92 LEU A N 1
ATOM 725 C CA . LEU A 1 94 ? 5.671 10.879 0.398 1.00 26.11 92 LEU A CA 1
ATOM 726 C C . LEU A 1 94 ? 6.803 11.410 -0.484 1.00 33.77 92 LEU A C 1
ATOM 727 O O . LEU A 1 94 ? 6.921 12.623 -0.696 1.00 36.98 92 LEU A O 1
ATOM 732 N N . GLY A 1 95 ? 7.614 10.487 -1.000 1.00 30.84 93 GLY A N 1
ATOM 733 C CA . GLY A 1 95 ? 8.791 10.803 -1.809 1.00 34.15 93 GLY A CA 1
ATOM 734 C C . GLY A 1 95 ? 9.814 11.698 -1.122 1.00 36.64 93 GLY A C 1
ATOM 735 O O . GLY A 1 95 ? 10.218 12.709 -1.707 1.00 38.35 93 GLY A O 1
ATOM 736 N N . PRO A 1 96 ? 10.237 11.347 0.121 1.00 28.91 94 PRO A N 1
ATOM 737 C CA . PRO A 1 96 ? 11.261 12.174 0.761 1.00 23.85 94 PRO A CA 1
ATOM 738 C C . PRO A 1 96 ? 12.642 11.883 0.169 1.00 22.36 94 PRO A C 1
ATOM 739 O O . PRO A 1 96 ? 12.827 10.836 -0.467 1.00 26.49 94 PRO A O 1
ATOM 743 N N . ASN A 1 97 ? 13.586 12.803 0.363 1.00 24.54 95 ASN A N 1
ATOM 744 C CA . ASN A 1 97 ? 14.984 12.566 -0.002 1.00 25.14 95 ASN A CA 1
ATOM 745 C C . ASN A 1 97 ? 15.480 11.296 0.700 1.00 25.18 95 ASN A C 1
ATOM 746 O O . ASN A 1 97 ? 15.317 11.177 1.919 1.00 26.54 95 ASN A O 1
ATOM 751 N N . PRO A 1 98 ? 16.045 10.336 -0.070 1.00 28.91 96 PRO A N 1
ATOM 752 C CA . PRO A 1 98 ? 16.487 9.042 0.465 1.00 31.65 96 PRO A CA 1
ATOM 753 C C . PRO A 1 98 ? 17.383 9.170 1.699 1.00 26.25 96 PRO A C 1
ATOM 754 O O . PRO A 1 98 ? 17.105 8.532 2.719 1.00 27.15 96 PRO A O 1
ATOM 758 N N . PHE A 1 99 ? 18.408 10.017 1.618 1.00 24.18 97 PHE A N 1
ATOM 759 C CA . PHE A 1 99 ? 19.333 10.244 2.729 1.00 23.95 97 PHE A CA 1
ATOM 760 C C . PHE A 1 99 ? 18.651 10.879 3.942 1.00 20.14 97 PHE A C 1
ATOM 761 O O . PHE A 1 99 ? 18.897 10.461 5.076 1.00 22.56 97 PHE A O 1
ATOM 769 N N . VAL A 1 100 ? 17.811 11.887 3.699 1.00 19.43 98 VAL A N 1
ATOM 770 C CA . VAL A 1 100 ? 17.052 12.562 4.764 1.00 18.07 98 VAL A CA 1
ATOM 771 C C . VAL A 1 100 ? 16.144 11.560 5.490 1.00 18.05 98 VAL A C 1
ATOM 772 O O . VAL A 1 100 ? 16.112 11.532 6.728 1.00 17.50 98 VAL A O 1
ATOM 776 N N . ALA A 1 101 ? 15.438 10.730 4.719 1.00 18.33 99 ALA A N 1
ATOM 777 C CA . ALA A 1 101 ? 14.591 9.668 5.279 1.00 16.09 99 ALA A CA 1
ATOM 778 C C . ALA A 1 101 ? 15.392 8.688 6.143 1.00 16.19 99 ALA A C 1
ATOM 779 O O . ALA A 1 101 ? 14.966 8.385 7.255 1.00 15.78 99 ALA A O 1
ATOM 781 N N A TRP A 1 102 ? 16.543 8.226 5.643 0.50 17.64 100 TRP A N 1
ATOM 782 N N B TRP A 1 102 ? 16.530 8.219 5.623 0.50 17.80 100 TRP A N 1
ATOM 783 C CA A TRP A 1 102 ? 17.463 7.354 6.391 0.50 18.65 100 TRP A CA 1
ATOM 784 C CA B TRP A 1 102 ? 17.495 7.391 6.359 0.50 18.73 100 TRP A CA 1
ATOM 785 C C A TRP A 1 102 ? 17.851 7.957 7.734 0.50 16.73 100 TRP A C 1
ATOM 786 C C B TRP A 1 102 ? 17.828 7.984 7.715 0.50 16.20 100 TRP A C 1
ATOM 787 O O A TRP A 1 102 ? 17.841 7.274 8.756 0.50 18.30 100 TRP A O 1
ATOM 788 O O B TRP A 1 102 ? 17.759 7.303 8.736 0.50 18.61 100 TRP A O 1
ATOM 809 N N A MET A 1 103 ? 18.191 9.242 7.723 0.50 16.53 101 MET A N 1
ATOM 810 N N B MET A 1 103 ? 18.191 9.261 7.714 0.50 16.81 101 MET A N 1
ATOM 811 C CA A MET A 1 103 ? 18.546 9.946 8.949 0.50 16.37 101 MET A CA 1
ATOM 812 C CA B MET A 1 103 ? 18.545 9.950 8.945 0.50 16.29 101 MET A CA 1
ATOM 813 C C A MET A 1 103 ? 17.392 9.957 9.949 0.50 14.65 101 MET A C 1
ATOM 814 C C B MET A 1 103 ? 17.395 9.984 9.949 0.50 14.73 101 MET A C 1
ATOM 815 O O A MET A 1 103 ? 17.621 9.749 11.136 0.50 16.34 101 MET A O 1
ATOM 816 O O B MET A 1 103 ? 17.632 9.813 11.139 0.50 15.20 101 MET A O 1
ATOM 825 N N . HIS A 1 104 ? 16.166 10.197 9.469 1.00 13.85 102 HIS A N 1
ATOM 826 C CA . HIS A 1 104 ? 14.962 10.149 10.326 1.00 12.35 102 HIS A CA 1
ATOM 827 C C . HIS A 1 104 ? 14.832 8.772 10.991 1.00 11.67 102 HIS A C 1
ATOM 828 O O . HIS A 1 104 ? 14.669 8.679 12.208 1.00 12.39 102 HIS A O 1
ATOM 835 N N . PHE A 1 105 ? 14.955 7.713 10.189 1.00 12.50 103 PHE A N 1
ATOM 836 C CA . PHE A 1 105 ? 14.800 6.346 10.689 1.00 12.83 103 PHE A CA 1
ATOM 837 C C . PHE A 1 105 ? 15.936 5.933 11.623 1.00 12.33 103 PHE A C 1
ATOM 838 O O . PHE A 1 105 ? 15.685 5.300 12.648 1.00 13.23 103 PHE A O 1
ATOM 846 N N . LEU A 1 106 ? 17.168 6.312 11.266 1.00 13.15 104 LEU A N 1
ATOM 847 C CA A LEU A 1 106 ? 18.361 5.975 12.045 0.50 14.60 104 LEU A CA 1
ATOM 848 C CA B LEU A 1 106 ? 18.355 5.970 12.051 0.50 14.45 104 LEU A CA 1
ATOM 849 C C . LEU A 1 106 ? 18.371 6.673 13.405 1.00 12.48 104 LEU A C 1
ATOM 850 O O . LEU A 1 106 ? 18.714 6.061 14.413 1.00 13.79 104 LEU A O 1
ATOM 859 N N . VAL A 1 107 ? 17.998 7.956 13.427 1.00 12.50 105 VAL A N 1
ATOM 860 C CA . VAL A 1 107 ? 17.915 8.704 14.691 1.00 12.56 105 VAL A CA 1
ATOM 861 C C . VAL A 1 107 ? 16.881 8.048 15.614 1.00 11.37 105 VAL A C 1
ATOM 862 O O . VAL A 1 107 ? 17.136 7.868 16.811 1.00 11.81 105 VAL A O 1
ATOM 866 N N . PHE A 1 108 ? 15.735 7.651 15.056 1.00 10.89 106 PHE A N 1
ATOM 867 C CA . PHE A 1 108 ? 14.733 6.964 15.864 1.00 10.26 106 PHE A CA 1
ATOM 868 C C . PHE A 1 108 ? 15.235 5.617 16.384 1.00 9.69 106 PHE A C 1
ATOM 869 O O . PHE A 1 108 ? 15.102 5.329 17.578 1.00 10.44 106 PHE A O 1
ATOM 877 N N . LEU A 1 109 ? 15.820 4.811 15.498 1.00 10.50 107 LEU A N 1
ATOM 878 C CA . LEU A 1 109 ? 16.358 3.509 15.884 1.00 11.28 107 LEU A CA 1
ATOM 879 C C . LEU A 1 109 ? 17.410 3.619 16.989 1.00 11.10 107 LEU A C 1
ATOM 880 O O . LEU A 1 109 ? 17.305 2.940 18.013 1.00 11.51 107 LEU A O 1
ATOM 885 N N . VAL A 1 110 ? 18.408 4.480 16.778 1.00 11.95 108 VAL A N 1
ATOM 886 C CA . VAL A 1 110 ? 19.505 4.645 17.736 1.00 13.28 108 VAL A CA 1
ATOM 887 C C . VAL A 1 110 ? 18.981 5.220 19.058 1.00 11.46 108 VAL A C 1
ATOM 888 O O . VAL A 1 110 ? 19.311 4.711 20.128 1.00 11.96 108 VAL A O 1
ATOM 892 N N . GLY A 1 111 ? 18.144 6.253 18.972 1.00 11.31 109 GLY A N 1
ATOM 893 C CA . GLY A 1 111 ? 17.558 6.870 20.159 1.00 11.31 109 GLY A CA 1
ATOM 894 C C . GLY A 1 111 ? 16.755 5.888 21.001 1.00 9.11 109 GLY A C 1
ATOM 895 O O . GLY A 1 111 ? 16.870 5.877 22.227 1.00 10.48 109 GLY A O 1
ATOM 896 N N . ARG A 1 112 ? 15.954 5.052 20.342 1.00 9.54 110 ARG A N 1
ATOM 897 C CA . ARG A 1 112 ? 15.126 4.073 21.048 1.00 9.37 110 ARG A CA 1
ATOM 898 C C . ARG A 1 112 ? 15.920 2.914 21.653 1.00 9.14 110 ARG A C 1
ATOM 899 O O . ARG A 1 112 ? 15.635 2.489 22.779 1.00 9.53 110 ARG A O 1
ATOM 907 N N . VAL A 1 113 ? 16.912 2.399 20.928 1.00 9.95 111 VAL A N 1
ATOM 908 C CA . VAL A 1 113 ? 17.779 1.371 21.502 1.00 10.62 111 VAL A CA 1
ATOM 909 C C . VAL A 1 113 ? 18.505 1.951 22.727 1.00 9.59 111 VAL A C 1
ATOM 910 O O . VAL A 1 113 ? 18.543 1.316 23.790 1.00 11.08 111 VAL A O 1
ATOM 914 N N . ALA A 1 114 ? 19.038 3.166 22.582 1.00 10.62 112 ALA A N 1
ATOM 915 C CA . ALA A 1 114 ? 19.691 3.862 23.691 1.00 10.90 112 ALA A CA 1
ATOM 916 C C . ALA A 1 114 ? 18.737 4.086 24.870 1.00 10.62 112 ALA A C 1
ATOM 917 O O . ALA A 1 114 ? 19.142 3.950 26.024 1.00 11.57 112 ALA A O 1
ATOM 919 N N . HIS A 1 115 ? 17.472 4.398 24.577 1.00 9.89 113 HIS A N 1
ATOM 920 C CA . HIS A 1 115 ? 16.454 4.573 25.615 1.00 9.37 113 HIS A CA 1
ATOM 921 C C . HIS A 1 115 ? 16.289 3.317 26.470 1.00 8.61 113 HIS A C 1
ATOM 922 O O . HIS A 1 115 ? 16.282 3.392 27.699 1.00 10.26 113 HIS A O 1
ATOM 929 N N . THR A 1 116 ? 16.169 2.162 25.820 1.00 9.20 114 THR A N 1
ATOM 930 C CA . THR A 1 116 ? 16.017 0.901 26.544 1.00 9.42 114 THR A CA 1
ATOM 931 C C . THR A 1 116 ? 17.256 0.578 27.379 1.00 9.73 114 THR A C 1
ATOM 932 O O . THR A 1 116 ? 17.131 0.155 28.526 1.00 10.67 114 THR A O 1
ATOM 936 N N . VAL A 1 117 ? 18.439 0.799 26.807 1.00 10.04 115 VAL A N 1
ATOM 937 C CA . VAL A 1 117 ? 19.699 0.614 27.539 1.00 10.72 115 VAL A CA 1
ATOM 938 C C . VAL A 1 117 ? 19.746 1.534 28.770 1.00 10.60 115 VAL A C 1
ATOM 939 O O . VAL A 1 117 ? 20.060 1.081 29.875 1.00 11.65 115 VAL A O 1
ATOM 943 N N . ALA A 1 118 ? 19.394 2.807 28.579 1.00 10.31 116 ALA A N 1
ATOM 944 C CA . ALA A 1 118 ? 19.394 3.780 29.672 1.00 10.84 116 ALA A CA 1
ATOM 945 C C . ALA A 1 118 ? 18.352 3.468 30.742 1.00 10.24 116 ALA A C 1
ATOM 946 O O . ALA A 1 118 ? 18.592 3.717 31.931 1.00 11.69 116 ALA A O 1
ATOM 948 N N . TYR A 1 119 ? 17.207 2.917 30.321 1.00 9.96 117 TYR A N 1
ATOM 949 C CA . TYR A 1 119 ? 16.121 2.590 31.246 1.00 9.86 117 TYR A CA 1
ATOM 950 C C . TYR A 1 119 ? 16.443 1.344 32.060 1.00 9.99 117 TYR A C 1
ATOM 951 O O . TYR A 1 119 ? 16.472 1.389 33.294 1.00 11.07 117 TYR A O 1
ATOM 960 N N . LEU A 1 120 ? 16.685 0.235 31.367 1.00 10.42 118 LEU A N 1
ATOM 961 C CA . LEU A 1 120 ? 16.962 -1.028 32.040 1.00 10.82 118 LEU A CA 1
ATOM 962 C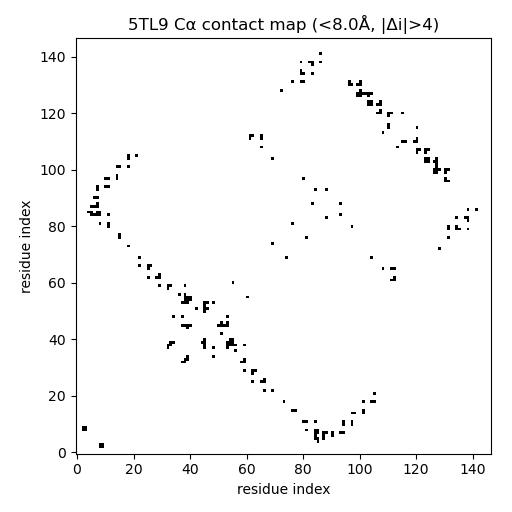 C . LEU A 1 120 ? 18.310 -1.022 32.750 1.00 11.65 118 LEU A C 1
ATOM 963 O O . LEU A 1 120 ? 18.468 -1.696 33.763 1.00 13.54 118 LEU A O 1
ATOM 968 N N . GLY A 1 121 ? 19.254 -0.243 32.219 1.00 11.54 119 GLY A N 1
ATOM 969 C CA . GLY A 1 121 ? 20.575 -0.077 32.818 1.00 12.61 119 GLY A CA 1
ATOM 970 C C . GLY A 1 121 ? 20.639 0.896 33.977 1.00 13.72 119 GLY A C 1
ATOM 971 O O . GLY A 1 121 ? 21.689 1.027 34.600 1.00 16.08 119 GLY A O 1
ATOM 972 N N . LYS A 1 122 ? 19.525 1.580 34.265 1.00 13.08 120 LYS A N 1
ATOM 973 C CA . LYS A 1 122 ? 19.418 2.536 35.385 1.00 13.51 120 LYS A CA 1
ATOM 974 C C . LYS A 1 122 ? 20.495 3.630 35.297 1.00 13.66 120 LYS A C 1
ATOM 975 O O . LYS A 1 122 ? 21.116 3.994 36.300 1.00 16.35 120 LYS A O 1
ATOM 981 N N . LEU A 1 123 ? 20.718 4.143 34.089 1.00 12.81 121 LEU A N 1
ATOM 982 C CA . LEU A 1 123 ? 21.736 5.166 33.874 1.00 12.59 121 LEU A CA 1
ATOM 983 C C . LEU A 1 123 ? 21.280 6.489 34.466 1.00 13.31 121 LEU A C 1
ATOM 984 O O . LEU A 1 123 ? 20.078 6.745 34.578 1.00 12.85 121 LEU A O 1
ATOM 989 N N . ARG A 1 124 ? 22.239 7.312 34.879 1.00 13.75 122 ARG A N 1
ATOM 990 C CA . ARG A 1 124 ? 21.917 8.576 35.538 1.00 14.44 122 ARG A CA 1
ATOM 991 C C . ARG A 1 124 ? 21.061 9.488 34.651 1.00 12.63 122 ARG A C 1
ATOM 992 O O . ARG A 1 124 ? 21.193 9.494 33.422 1.00 13.59 122 ARG A O 1
ATOM 1000 N N . ALA A 1 125 ? 20.166 10.239 35.281 1.00 12.53 123 ALA A N 1
ATOM 1001 C CA . ALA A 1 125 ? 19.399 11.255 34.575 1.00 12.41 123 ALA A CA 1
ATOM 1002 C C . ALA A 1 125 ? 20.344 12.399 34.151 1.00 13.21 123 ALA A C 1
ATOM 1003 O O . ALA A 1 125 ? 21.324 12.663 34.857 1.00 15.43 123 ALA A O 1
ATOM 1005 N N . PRO A 1 126 ? 20.093 13.075 33.022 1.00 13.15 124 PRO A N 1
ATOM 1006 C CA . PRO A 1 126 ? 18.920 12.896 32.166 1.00 12.46 124 PRO A CA 1
ATOM 1007 C C . PRO A 1 126 ? 19.194 12.041 30.917 1.00 11.59 124 PRO A C 1
ATOM 1008 O O . PRO A 1 126 ? 18.598 12.300 29.867 1.00 12.90 124 PRO A O 1
ATOM 1012 N N . ILE A 1 127 ? 20.068 11.037 31.020 1.00 11.21 125 ILE A N 1
ATOM 1013 C CA . ILE A 1 127 ? 20.444 10.235 29.843 1.00 11.82 125 ILE A CA 1
ATOM 1014 C C . ILE A 1 127 ? 19.210 9.642 29.142 1.00 10.35 125 ILE A C 1
ATOM 1015 O O . ILE A 1 127 ? 19.021 9.856 27.939 1.00 11.38 125 ILE A O 1
ATOM 1020 N N . ARG A 1 128 ? 18.367 8.923 29.884 1.00 10.73 126 ARG A N 1
ATOM 1021 C CA . ARG A 1 128 ? 17.147 8.351 29.304 1.00 10.14 126 ARG A CA 1
ATOM 1022 C C . ARG A 1 128 ? 16.240 9.419 28.683 1.00 9.93 126 ARG A C 1
ATOM 1023 O O . ARG A 1 128 ? 15.764 9.252 27.555 1.00 10.72 126 ARG A O 1
ATOM 1031 N N . SER A 1 129 ? 16.021 10.512 29.412 1.00 10.00 127 SER A N 1
ATOM 1032 C CA . SER A 1 129 ? 15.152 11.594 28.944 1.00 10.52 127 SER A CA 1
ATOM 1033 C C . SER A 1 129 ? 15.673 12.256 27.667 1.00 10.22 127 SER A C 1
ATOM 1034 O O . SER A 1 129 ? 14.878 12.606 26.784 1.00 11.25 127 SER A O 1
ATOM 1037 N N . VAL A 1 130 ? 16.998 12.400 27.563 1.00 10.99 128 VAL A N 1
ATOM 1038 C CA . VAL A 1 130 ? 17.637 12.926 26.356 1.00 11.08 128 VAL A CA 1
ATOM 1039 C C . VAL A 1 130 ? 17.448 11.976 25.167 1.00 10.29 128 VAL A C 1
ATOM 1040 O O . VAL A 1 130 ? 17.080 12.426 24.075 1.00 11.68 128 VAL A O 1
ATOM 1044 N N . THR A 1 131 ? 17.667 10.675 25.378 1.00 10.77 129 THR A N 1
ATOM 1045 C CA . THR A 1 131 ? 17.469 9.695 24.296 1.00 10.89 129 THR A CA 1
ATOM 1046 C C . THR A 1 131 ? 16.013 9.690 23.820 1.00 10.05 129 THR A C 1
ATOM 1047 O O . THR A 1 131 ? 15.753 9.602 22.619 1.00 10.77 129 THR A O 1
ATOM 1051 N N . TYR A 1 132 ? 15.074 9.814 24.762 1.00 9.44 130 TYR A N 1
ATOM 1052 C CA . TYR A 1 132 ? 13.650 9.894 24.436 1.00 9.92 130 TYR A CA 1
ATOM 1053 C C . TYR A 1 132 ? 13.384 11.096 23.527 1.00 9.14 130 TYR A C 1
ATOM 1054 O O . TYR A 1 132 ? 12.727 10.974 22.483 1.00 9.92 130 TYR A O 1
ATOM 1063 N N . THR A 1 133 ? 13.893 12.255 23.947 1.00 10.43 131 THR A N 1
ATOM 1064 C CA . THR A 1 133 ? 13.695 13.518 23.240 1.00 10.90 131 THR A CA 1
ATOM 1065 C C . THR A 1 133 ? 14.274 13.453 21.822 1.00 11.20 131 THR A C 1
ATOM 1066 O O . THR A 1 133 ? 13.593 13.836 20.855 1.00 11.76 131 THR A O 1
ATOM 1070 N N A LEU A 1 134 ? 15.515 12.972 21.719 0.50 11.03 132 LEU A N 1
ATOM 1071 N N B LEU A 1 134 ? 15.507 12.958 21.705 0.50 11.13 132 LEU A N 1
ATOM 1072 C CA A LEU A 1 134 ? 16.207 12.792 20.442 0.50 12.55 132 LEU A CA 1
ATOM 1073 C CA B LEU A 1 134 ? 16.185 12.830 20.414 0.50 12.37 132 LEU A CA 1
ATOM 1074 C C A LEU A 1 134 ? 15.367 11.968 19.467 0.50 10.75 132 LEU A C 1
ATOM 1075 C C B LEU A 1 134 ? 15.426 11.933 19.435 0.50 11.55 132 LEU A C 1
ATOM 1076 O O A LEU A 1 134 ? 15.124 12.394 18.340 0.50 9.49 132 LEU A O 1
ATOM 1077 O O B LEU A 1 134 ? 15.320 12.269 18.257 0.50 14.43 132 LEU A O 1
ATOM 1086 N N . ALA A 1 135 ? 14.897 10.808 19.924 1.00 10.20 133 ALA A N 1
ATOM 1087 C CA . ALA A 1 135 ? 14.112 9.895 19.084 1.00 10.25 133 ALA A CA 1
ATOM 1088 C C . ALA A 1 135 ? 12.764 10.495 18.657 1.00 9.48 133 ALA A C 1
ATOM 1089 O O . ALA A 1 135 ? 12.305 10.244 17.545 1.00 10.19 133 ALA A O 1
ATOM 1091 N N . GLN A 1 136 ? 12.154 11.313 19.514 1.00 9.33 134 GLN A N 1
ATOM 1092 C CA . GLN A 1 136 ? 10.889 11.954 19.153 1.00 9.80 134 GLN A CA 1
ATOM 1093 C C . GLN A 1 136 ? 11.007 13.014 18.060 1.00 10.50 134 GLN A C 1
ATOM 1094 O O . GLN A 1 136 ? 10.037 13.263 17.347 1.00 11.47 134 GLN A O 1
ATOM 1100 N N . LEU A 1 137 ? 12.188 13.619 17.921 1.00 10.98 135 LEU A N 1
ATOM 1101 C CA . LEU A 1 137 ? 12.395 14.676 16.918 1.00 12.26 135 LEU A CA 1
ATOM 1102 C C . LEU A 1 137 ? 12.048 14.254 15.473 1.00 11.47 135 LEU A C 1
ATOM 1103 O O . LEU A 1 137 ? 11.254 14.945 14.826 1.00 12.36 135 LEU A O 1
ATOM 1108 N N . PRO A 1 138 ? 12.599 13.113 14.972 1.00 10.83 136 PRO A N 1
ATOM 1109 C CA . PRO A 1 138 ? 12.169 12.688 13.636 1.00 11.81 136 PRO A CA 1
ATOM 1110 C C . PRO A 1 138 ? 10.691 12.315 13.541 1.00 10.53 136 PRO A C 1
ATOM 1111 O O . PRO A 1 138 ? 10.109 12.453 12.470 1.00 11.06 136 PRO A O 1
ATOM 1115 N N . CYS A 1 139 ? 10.095 11.852 14.642 1.00 9.81 137 CYS A N 1
ATOM 1116 C CA . CYS A 1 139 ? 8.656 11.560 14.664 1.00 9.86 137 CYS A CA 1
ATOM 1117 C C . CYS A 1 139 ? 7.823 12.824 14.468 1.00 10.15 137 CYS A C 1
ATOM 1118 O O . CYS A 1 139 ? 6.885 12.827 13.666 1.00 11.07 137 CYS A O 1
ATOM 1121 N N . ALA A 1 140 ? 8.184 13.891 15.184 1.00 11.26 138 ALA A N 1
ATOM 1122 C CA . ALA A 1 140 ? 7.538 15.197 15.024 1.00 11.94 138 ALA A CA 1
ATOM 1123 C C . ALA A 1 140 ? 7.681 15.709 13.590 1.00 11.87 138 ALA A C 1
ATOM 1124 O O . ALA A 1 140 ? 6.712 16.193 12.995 1.00 12.26 138 ALA A O 1
ATOM 1126 N N . SER A 1 141 ? 8.888 15.574 13.042 1.00 11.72 139 SER A N 1
ATOM 1127 C CA . SER A 1 141 ? 9.184 15.977 11.670 1.00 12.16 139 SER A CA 1
ATOM 1128 C C . SER A 1 141 ? 8.311 15.240 10.653 1.00 11.35 139 SER A C 1
ATOM 1129 O O . SER A 1 141 ? 7.711 15.866 9.778 1.00 12.58 139 SER A O 1
ATOM 1132 N N . MET A 1 142 ? 8.222 13.916 10.782 1.00 11.27 140 MET A N 1
ATOM 1133 C CA . MET A 1 142 ? 7.392 13.125 9.871 1.00 11.41 140 MET A CA 1
ATOM 1134 C C . MET A 1 142 ? 5.912 13.460 10.014 1.00 10.72 140 MET A C 1
ATOM 1135 O O . MET A 1 142 ? 5.213 13.580 9.012 1.00 11.81 140 MET A O 1
ATOM 1140 N N . ALA A 1 143 ? 5.449 13.620 11.256 1.00 10.53 141 ALA A N 1
ATOM 1141 C CA . ALA A 1 143 ? 4.055 13.977 11.517 1.00 10.53 141 ALA A CA 1
ATOM 1142 C C . ALA A 1 143 ? 3.663 15.277 10.808 1.00 11.10 141 ALA A C 1
ATOM 1143 O O . ALA A 1 143 ? 2.627 15.330 10.143 1.00 12.29 141 ALA A O 1
ATOM 1145 N N . LEU A 1 144 ? 4.494 16.311 10.937 1.00 11.84 142 LEU A N 1
ATOM 1146 C CA . LEU A 1 144 ? 4.229 17.587 10.266 1.00 12.75 142 LEU A CA 1
ATOM 1147 C C . LEU A 1 144 ? 4.194 17.445 8.746 1.00 12.29 142 LEU A C 1
ATOM 1148 O O . LEU A 1 144 ? 3.309 18.001 8.091 1.00 12.84 142 LEU A O 1
ATOM 1153 N N . GLN A 1 145 ? 5.137 16.682 8.192 1.00 11.95 143 GLN A N 1
ATOM 1154 C CA . GLN A 1 145 ? 5.180 16.459 6.746 1.00 12.15 143 GLN A CA 1
ATOM 1155 C C . GLN A 1 145 ? 3.932 15.750 6.234 1.00 12.43 143 GLN A C 1
ATOM 1156 O O . GLN A 1 145 ? 3.394 16.119 5.188 1.00 13.74 143 GLN A O 1
ATOM 1162 N N . ILE A 1 146 ? 3.468 14.749 6.982 1.00 11.72 144 ILE A N 1
ATOM 1163 C CA . ILE A 1 146 ? 2.236 14.039 6.647 1.00 11.52 144 ILE A CA 1
ATOM 1164 C C . ILE A 1 146 ? 1.031 14.978 6.728 1.00 12.06 144 ILE A C 1
ATOM 1165 O O . ILE A 1 146 ? 0.167 14.950 5.842 1.00 13.30 144 ILE A O 1
ATOM 1170 N N . LEU A 1 147 ? 0.989 15.812 7.772 1.00 11.72 145 LEU A N 1
ATOM 1171 C CA A LEU A 1 147 ? -0.089 16.789 7.936 0.60 13.91 145 LEU A CA 1
ATOM 1172 C CA B LEU A 1 147 ? -0.089 16.780 7.948 0.40 13.50 145 LEU A CA 1
ATOM 1173 C C . LEU A 1 147 ? -0.239 17.675 6.713 1.00 12.50 145 LEU A C 1
ATOM 1174 O O . LEU A 1 147 ? -1.351 17.856 6.214 1.00 14.02 145 LEU A O 1
ATOM 1183 N N . TRP A 1 148 ? 0.883 18.219 6.229 1.00 12.09 146 TRP A N 1
ATOM 1184 C CA . TRP A 1 148 ? 0.846 19.124 5.075 1.00 11.85 146 TRP A CA 1
ATOM 1185 C C . TRP A 1 148 ? 0.396 18.413 3.815 1.00 12.22 146 TRP A C 1
ATOM 1186 O O . TRP A 1 148 ? -0.417 18.955 3.060 1.00 13.60 146 TRP A O 1
ATOM 1197 N N . GLU A 1 149 ? 0.925 17.205 3.600 1.00 12.30 147 GLU A N 1
ATOM 1198 C CA A GLU A 1 149 ? 0.596 16.408 2.417 0.50 12.24 147 GLU A CA 1
ATOM 1199 C CA B GLU A 1 149 ? 0.601 16.423 2.412 0.50 12.65 147 GLU A CA 1
ATOM 1200 C C . GLU A 1 149 ? -0.864 15.982 2.431 1.00 12.57 147 GLU A C 1
ATOM 1201 O O . GLU A 1 149 ? -1.551 16.083 1.422 1.00 14.65 147 GLU A O 1
ATOM 1212 N N . ALA A 1 150 ? -1.341 15.512 3.585 1.00 12.39 148 ALA A N 1
ATOM 1213 C CA . ALA A 1 150 ? -2.738 15.110 3.721 1.00 13.05 148 ALA A CA 1
ATOM 1214 C C . ALA A 1 150 ? -3.689 16.299 3.543 1.00 13.32 148 ALA A C 1
ATOM 1215 O O . ALA A 1 150 ? -4.630 16.226 2.743 1.00 14.42 148 ALA A O 1
ATOM 1217 N N . ALA A 1 151 ? -3.420 17.396 4.257 1.00 13.18 149 ALA A N 1
ATOM 1218 C CA . ALA A 1 151 ? -4.263 18.595 4.196 1.00 15.51 149 ALA A CA 1
ATOM 1219 C C . ALA A 1 151 ? -4.371 19.157 2.779 1.00 15.00 149 ALA A C 1
ATOM 1220 O O . ALA A 1 151 ? -5.459 19.560 2.355 1.00 17.70 149 ALA A O 1
ATOM 1222 N N . ARG A 1 152 ? -3.261 19.153 2.041 1.00 13.53 150 ARG A N 1
ATOM 1223 C CA . ARG A 1 152 ? -3.240 19.753 0.704 1.00 14.05 150 ARG A CA 1
ATOM 1224 C C . ARG A 1 152 ? -3.939 18.889 -0.354 1.00 15.64 150 ARG A C 1
ATOM 1225 O O . ARG A 1 152 ? -4.230 19.378 -1.446 1.00 16.53 150 ARG A O 1
ATOM 1233 N N . HIS A 1 153 ? -4.216 17.625 -0.014 1.00 17.06 151 HIS A N 1
ATOM 1234 C CA A HIS A 1 153 ? -4.913 16.702 -0.914 0.50 16.68 151 HIS A CA 1
ATOM 1235 C CA B HIS A 1 153 ? -4.912 16.700 -0.911 0.50 17.25 151 HIS A CA 1
ATOM 1236 C C . HIS A 1 153 ? -6.399 16.546 -0.577 1.00 16.95 151 HIS A C 1
ATOM 1237 O O . HIS A 1 153 ? -7.097 15.724 -1.184 1.00 21.52 151 HIS A O 1
ATOM 1250 N N . LEU A 1 154 ? -6.888 17.341 0.377 1.00 19.63 152 LEU A N 1
ATOM 1251 C CA . LEU A 1 154 ? -8.299 17.293 0.783 1.00 23.93 152 LEU A CA 1
ATOM 1252 C C . LEU A 1 154 ? -9.226 17.879 -0.277 1.00 42.79 152 LEU A C 1
ATOM 1253 O O . LEU A 1 154 ? -8.889 18.854 -0.948 1.00 42.25 152 LEU A O 1
#

InterPro domains:
  IPR001129 Membrane-associated, eicosanoid/glutathione metabolism (MAPEG) protein [PF01124] (16-146)
  IPR023352 Membrane associated eicosanoid/glutathione metabolism-like domain superfamily [G3DSA:1.20.120.550] (3-152)
  IPR023352 Membrane associated eicosanoid/glutathione metabolism-like domain superfamily [SSF161084] (11-143)
  IPR040162 Microsomal glutathione S-transferase 1-like [PTHR10689] (4-151)

Sequenc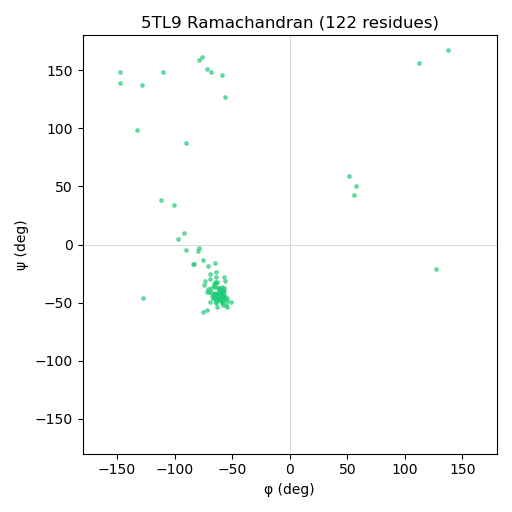e (147 aa):
SLVMMSSPALPAFLLCSSTLLVIKMMYVVAIITGQVRLRKKAFANPEDALRHGGPQYRSDPDVERCLLRAHRNDMETIYPFLFLGFVYSFLGPNPFVAWWMMHFLLVFLVGRVAHTVAYLGKLRAPIRSVTYTLLAQLPCASMALQILLWEEAARHHL

Radius of gyration: 18.8 Å; Cα contacts (8 Å, |Δi|>4): 154; chains: 1; bounding box: 30×43×53 Å

Solvent-accessible surface area: 8916 Å² total

Foldseek 3Di:
DCCVVFLQSVLLVVLLVVLVVVLVVLVVVLVVCCLVVQADPDQVVSPVRPHSVSHDDPLSVLSVVLSVVSVVASVLSNVLLNVLRPVRDDNVVSNVLSVQLSVLSVQLSCCRSVVPDPPSNVVSSVSNCVSSVVSVVVVVVVVVVVD

CATH classification: 1.20.120.550

B-factor: mean 19.37, std 16.32, range [7.06, 271.41]

GO terms:
  GO:0001516 prostaglandin biosynthetic process (P, IDA)
  GO:0004602 glutathione peroxidase activity (F, IDA)
  GO:0016020 membrane (C, IDA)
  GO:0043295 glutathione binding (F, IDA)
  GO:0004364 glutathione transferase activity (F, IDA)
  GO:0050220 prostaglandin-E synthase activity (F, IDA)
  GO:0016020 membrane (C, EXP)
  GO:0050220 prostaglandin-E synthase activity (F, EXP)
  GO:0016020 membrane (C, TAS)
  GO:0006693 prostaglandin metabolic process (P, TAS)
  GO:0005789 endoplasmic reticulum membrane (C, TAS)
  GO:0005515 protein binding (F, IPI)
  GO:0005783 endoplasmic reticulum (C, IDA)

Organism: Homo sapiens (NCBI:txid9606)